Protein AF-A0A7S0LA50-F1 (afdb_monomer_lite)

Secondary structure (DSSP, 8-state):
------PPPTT----PPPS-SSSPEE-S---SSS----THHHHHS---TT-TT--TTHHHHHHHHHHHTT---EE-SS-------GGG-HHHHHTTPPPGGG-GGGHHHHHHHHHHHHHHTT--TTS-TTSS--TTHHHHS---

Ra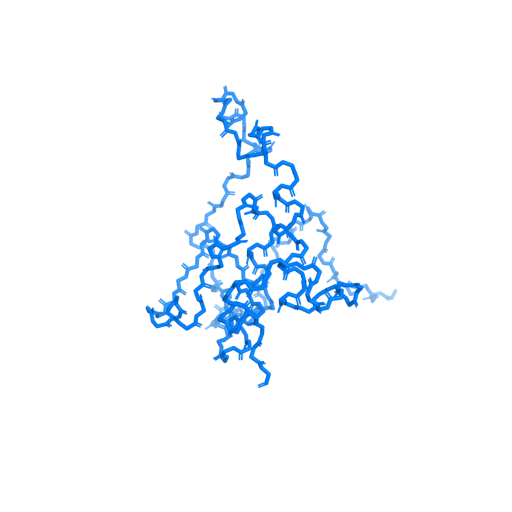dius of gyration: 18.39 Å; chains: 1; bounding box: 54×40×39 Å

Organism: NCBI:txid221442

Structure (mmCIF, N/CA/C/O backbone):
data_AF-A0A7S0LA50-F1
#
_entry.id   AF-A0A7S0LA50-F1
#
loop_
_atom_site.group_PDB
_atom_site.id
_atom_site.type_symbol
_atom_site.label_atom_id
_atom_site.label_alt_id
_atom_site.label_comp_id
_atom_site.label_asym_id
_atom_site.label_entity_id
_atom_site.label_seq_id
_atom_site.pdbx_PDB_ins_code
_atom_site.Cartn_x
_atom_site.Cartn_y
_atom_site.Cartn_z
_atom_site.occupancy
_atom_site.B_iso_or_equiv
_atom_site.auth_seq_id
_atom_site.auth_comp_id
_atom_site.auth_asym_id
_atom_site.auth_atom_id
_atom_site.pdbx_PDB_model_num
ATOM 1 N N . ASP A 1 1 ? 38.970 -14.348 8.321 1.00 40.41 1 ASP A N 1
ATOM 2 C CA . ASP A 1 1 ? 38.056 -15.447 7.938 1.00 40.41 1 ASP A CA 1
ATOM 3 C C . ASP A 1 1 ? 36.651 -14.917 7.618 1.00 40.41 1 ASP A C 1
ATOM 5 O O . ASP A 1 1 ? 35.701 -15.116 8.349 1.00 40.41 1 ASP A O 1
ATOM 9 N N . GLY A 1 2 ? 36.539 -14.209 6.487 1.00 45.81 2 GLY A N 1
ATOM 10 C CA . GLY A 1 2 ? 35.494 -14.336 5.454 1.00 45.81 2 GLY A CA 1
ATOM 11 C C . GLY A 1 2 ? 33.980 -14.398 5.722 1.00 45.81 2 GLY A C 1
ATOM 12 O O . GLY A 1 2 ? 33.269 -14.548 4.736 1.00 45.81 2 GLY A O 1
ATOM 13 N N . THR A 1 3 ? 33.439 -14.292 6.935 1.00 49.44 3 THR A N 1
ATOM 14 C CA . THR A 1 3 ? 31.985 -14.452 7.161 1.00 49.44 3 THR A CA 1
ATOM 15 C C . THR A 1 3 ? 31.318 -13.182 7.683 1.00 49.44 3 THR A C 1
ATOM 17 O O . THR A 1 3 ? 30.853 -13.134 8.820 1.00 49.44 3 THR A O 1
ATOM 20 N N . SER A 1 4 ? 31.228 -12.139 6.854 1.00 47.47 4 SER A N 1
ATOM 21 C CA . SER A 1 4 ? 30.204 -11.107 7.055 1.00 47.47 4 SER A CA 1
ATOM 22 C C . SER A 1 4 ? 29.060 -11.383 6.093 1.00 47.47 4 SER A C 1
ATOM 24 O O . SER A 1 4 ? 29.236 -11.249 4.885 1.00 47.47 4 SER A O 1
ATOM 26 N N . VAL A 1 5 ? 27.900 -11.771 6.619 1.00 48.81 5 VAL A N 1
ATOM 27 C CA . VAL A 1 5 ? 26.665 -11.823 5.830 1.00 48.81 5 VAL A CA 1
ATOM 28 C C . VAL A 1 5 ? 26.415 -10.401 5.308 1.00 48.81 5 VAL A C 1
ATOM 30 O O . VAL A 1 5 ? 26.294 -9.488 6.134 1.00 48.81 5 VAL A O 1
ATOM 33 N N . PRO A 1 6 ? 26.409 -10.160 3.986 1.00 54.66 6 PRO A N 1
ATOM 34 C CA . PRO A 1 6 ? 26.177 -8.828 3.456 1.00 54.66 6 PRO A CA 1
ATOM 35 C C . PRO A 1 6 ? 24.711 -8.481 3.717 1.00 54.66 6 PRO A C 1
ATOM 37 O O . PRO A 1 6 ? 23.806 -9.023 3.093 1.00 54.66 6 PRO A O 1
ATOM 40 N N . TYR A 1 7 ? 24.459 -7.621 4.701 1.00 52.94 7 TYR A N 1
ATOM 41 C CA . TYR A 1 7 ? 23.142 -7.029 4.888 1.00 52.94 7 TYR A CA 1
ATOM 42 C C . TYR A 1 7 ? 23.147 -5.622 4.295 1.00 52.94 7 TYR A C 1
ATOM 44 O O . TYR A 1 7 ? 24.104 -4.857 4.446 1.00 52.94 7 TYR A O 1
ATOM 52 N N . MET A 1 8 ? 22.060 -5.290 3.606 1.00 45.84 8 MET A N 1
ATOM 53 C CA . MET A 1 8 ? 21.861 -3.999 2.961 1.00 45.84 8 MET A CA 1
ATOM 54 C C . MET A 1 8 ? 21.866 -2.892 4.029 1.00 45.84 8 MET A C 1
ATOM 56 O O . MET A 1 8 ? 21.054 -2.909 4.957 1.00 45.84 8 MET A O 1
ATOM 60 N N . ARG A 1 9 ? 22.792 -1.930 3.940 1.00 47.53 9 ARG A N 1
ATOM 61 C CA . ARG A 1 9 ? 22.785 -0.756 4.823 1.00 47.53 9 ARG A CA 1
ATOM 62 C C . ARG A 1 9 ? 21.789 0.275 4.297 1.00 47.53 9 ARG A C 1
ATOM 64 O O . ARG A 1 9 ? 21.604 0.450 3.094 1.00 47.53 9 ARG A O 1
ATOM 71 N N . HIS A 1 10 ? 21.166 1.018 5.206 1.00 37.66 10 HIS A N 1
ATOM 72 C CA . HIS A 1 10 ? 20.346 2.166 4.830 1.00 37.66 10 HIS A CA 1
ATOM 73 C C . HIS A 1 10 ? 21.190 3.150 3.993 1.00 37.66 10 HIS A C 1
ATOM 75 O O . HIS A 1 10 ? 22.270 3.553 4.422 1.00 37.66 10 HIS A O 1
ATOM 81 N N . ALA A 1 11 ? 20.717 3.496 2.791 1.00 41.38 11 ALA A N 1
ATOM 82 C CA . ALA A 1 11 ? 21.417 4.300 1.780 1.00 41.38 11 ALA A CA 1
ATOM 83 C C . ALA A 1 11 ? 22.680 3.688 1.130 1.00 41.38 11 ALA A C 1
ATOM 85 O O . ALA A 1 11 ? 23.275 4.353 0.279 1.00 41.38 11 ALA A O 1
ATOM 86 N N . SER A 1 12 ? 23.053 2.437 1.428 1.00 47.50 12 SER A N 1
ATOM 87 C CA . SER A 1 12 ? 23.899 1.676 0.504 1.00 47.50 12 SER A CA 1
ATOM 88 C C . SER A 1 12 ? 22.988 1.091 -0.566 1.00 47.50 12 SER A C 1
ATOM 90 O O . SER A 1 12 ? 22.200 0.192 -0.282 1.00 47.50 12 SER A O 1
ATOM 92 N N . GLN A 1 13 ? 23.072 1.614 -1.783 1.00 47.66 13 GLN A N 1
ATOM 93 C CA . GLN A 1 13 ? 22.753 0.787 -2.940 1.00 47.66 13 GLN A CA 1
ATOM 94 C C . GLN A 1 13 ? 23.745 -0.381 -2.917 1.00 47.66 13 GLN A C 1
ATOM 96 O O . GLN A 1 13 ? 24.945 -0.125 -2.790 1.00 47.66 13 GLN A O 1
ATOM 101 N N . PRO A 1 14 ? 23.309 -1.625 -3.097 1.00 52.16 14 PRO A N 1
ATOM 102 C CA . PRO A 1 14 ? 24.015 -2.502 -3.986 1.00 52.16 14 PRO A CA 1
ATOM 103 C C . PRO A 1 14 ? 23.295 -2.416 -5.335 1.00 52.16 14 PRO A C 1
ATOM 105 O O . PRO A 1 14 ? 22.176 -2.898 -5.481 1.00 52.16 14 PRO A O 1
ATOM 108 N N . GLU A 1 15 ? 23.963 -1.834 -6.330 1.00 54.69 15 GLU A N 1
ATOM 109 C CA . GLU A 1 15 ? 23.921 -2.376 -7.695 1.00 54.69 15 GLU A CA 1
ATOM 110 C C . GLU A 1 15 ? 24.746 -3.680 -7.683 1.00 54.69 15 GLU A C 1
ATOM 112 O O . GLU A 1 15 ? 25.749 -3.805 -8.378 1.00 54.69 15 GLU A O 1
ATOM 117 N N . GLU A 1 16 ? 24.429 -4.617 -6.784 1.00 54.50 16 GLU A N 1
ATOM 118 C CA . GLU A 1 16 ? 24.953 -5.968 -6.943 1.00 54.50 16 GLU A CA 1
ATOM 119 C C . GLU A 1 16 ? 24.189 -6.582 -8.107 1.00 54.50 16 GLU A C 1
ATOM 121 O O . GLU A 1 16 ? 22.969 -6.423 -8.212 1.00 54.50 16 GLU A O 1
ATOM 126 N N . GLU A 1 17 ? 24.922 -7.250 -8.995 1.00 59.44 17 GLU A N 1
ATOM 127 C CA . GLU A 1 17 ? 24.315 -8.041 -10.056 1.00 59.44 17 GLU A CA 1
ATOM 128 C C . GLU A 1 17 ? 23.310 -9.008 -9.410 1.00 59.44 17 GLU A C 1
ATOM 130 O O . GLU A 1 17 ? 23.692 -9.771 -8.513 1.00 59.44 17 GLU A O 1
ATOM 135 N N . PRO A 1 18 ? 22.017 -8.946 -9.783 1.00 63.84 18 PRO A N 1
ATOM 136 C CA . PRO A 1 18 ? 20.999 -9.765 -9.149 1.00 63.84 18 PRO A CA 1
ATOM 137 C C . PRO A 1 18 ? 21.380 -11.240 -9.262 1.00 63.84 18 PRO A C 1
ATOM 139 O O . PRO A 1 18 ? 21.613 -11.725 -10.357 1.00 63.84 18 PRO A O 1
ATOM 142 N N . ALA A 1 19 ? 21.371 -11.998 -8.164 1.00 69.12 19 ALA A N 1
ATOM 143 C CA . ALA A 1 19 ? 21.702 -13.428 -8.220 1.00 69.12 19 ALA A CA 1
ATOM 144 C C . ALA A 1 19 ? 20.760 -14.247 -9.136 1.00 69.12 19 ALA A C 1
ATOM 146 O O . ALA A 1 19 ? 21.082 -15.371 -9.518 1.00 69.12 19 ALA A O 1
ATOM 147 N N . LEU A 1 20 ? 19.587 -13.695 -9.469 1.00 69.06 20 LEU A N 1
ATOM 148 C CA . LEU A 1 20 ? 18.600 -14.263 -10.381 1.00 69.06 20 LEU A CA 1
ATOM 149 C C . LEU A 1 20 ? 18.400 -13.312 -11.567 1.00 69.06 20 LEU A C 1
ATOM 151 O O . LEU A 1 20 ? 17.837 -12.232 -11.403 1.00 69.06 20 LEU A O 1
ATOM 155 N N . HIS A 1 21 ? 18.824 -13.735 -12.759 1.00 76.75 21 HIS A N 1
ATOM 156 C CA . HIS A 1 21 ? 18.720 -12.929 -13.983 1.00 76.75 21 HIS A CA 1
ATOM 157 C C . HIS A 1 21 ? 17.553 -13.342 -14.891 1.00 76.75 21 HIS A C 1
ATOM 159 O O . HIS A 1 21 ? 17.003 -12.514 -15.612 1.00 76.75 21 HIS A O 1
ATOM 165 N N . ASP A 1 22 ? 17.131 -14.607 -14.820 1.00 88.62 22 ASP A N 1
ATOM 166 C CA . ASP A 1 22 ? 16.197 -15.188 -15.796 1.00 88.62 22 ASP A CA 1
ATOM 167 C C . ASP A 1 22 ? 14.755 -15.310 -15.279 1.00 88.62 22 ASP A C 1
ATOM 169 O O . ASP A 1 22 ? 13.868 -15.788 -15.987 1.00 88.62 22 ASP A O 1
ATOM 173 N N . SER A 1 23 ? 14.491 -14.902 -14.034 1.00 89.62 23 SER A N 1
ATOM 174 C CA . SER A 1 23 ? 13.155 -14.997 -13.438 1.00 89.62 23 SER A CA 1
ATOM 175 C C . SER A 1 23 ? 12.891 -13.893 -12.412 1.00 89.62 23 SER A C 1
ATOM 177 O O . SER A 1 23 ? 13.825 -13.474 -11.725 1.00 89.62 23 SER A O 1
ATOM 179 N N . PRO A 1 24 ? 11.638 -13.414 -12.282 1.00 90.12 24 PRO A N 1
ATOM 180 C CA . PRO A 1 24 ? 11.279 -12.437 -11.261 1.00 90.12 24 PRO A CA 1
ATOM 181 C C . PRO A 1 24 ? 11.603 -12.935 -9.849 1.00 90.12 24 PRO A C 1
ATOM 183 O O . PRO A 1 24 ? 11.332 -14.086 -9.505 1.00 90.12 24 PRO A O 1
ATOM 186 N N . MET A 1 25 ? 12.130 -12.049 -9.008 1.00 89.25 25 MET A N 1
ATOM 187 C CA . MET A 1 25 ? 12.525 -12.393 -7.643 1.00 89.25 25 MET A CA 1
ATOM 188 C C . MET A 1 25 ? 11.374 -12.136 -6.674 1.00 89.25 25 MET A C 1
ATOM 190 O O . MET A 1 25 ? 10.887 -11.005 -6.597 1.00 89.25 25 MET A O 1
ATOM 194 N N . LEU A 1 26 ? 10.971 -13.157 -5.913 1.00 92.06 26 LEU A N 1
ATOM 195 C CA . LEU A 1 26 ? 9.969 -13.022 -4.853 1.00 92.06 26 LEU A CA 1
ATOM 196 C C . LEU A 1 26 ? 10.436 -11.983 -3.821 1.00 92.06 26 LEU A C 1
ATOM 198 O O . LEU A 1 26 ? 11.581 -12.021 -3.372 1.00 92.06 26 LEU A O 1
ATOM 202 N N . GLN A 1 27 ? 9.552 -11.058 -3.457 1.00 92.38 27 GLN A N 1
ATOM 203 C CA . GLN A 1 27 ? 9.814 -9.968 -2.525 1.00 92.38 27 GLN A CA 1
ATOM 204 C C . GLN A 1 27 ? 8.906 -10.060 -1.299 1.00 92.38 27 GLN A C 1
ATOM 206 O O . GLN A 1 27 ? 7.714 -10.330 -1.434 1.00 92.38 27 GLN A O 1
ATOM 211 N N . PRO A 1 28 ? 9.421 -9.747 -0.101 1.00 91.94 28 PRO A N 1
ATOM 212 C CA . PRO A 1 28 ? 8.588 -9.598 1.089 1.00 91.94 28 PRO A CA 1
ATOM 213 C C . PRO A 1 28 ? 7.925 -8.212 1.182 1.00 91.94 28 PRO A C 1
ATOM 215 O O . PRO A 1 28 ? 7.099 -7.986 2.064 1.00 91.94 28 PRO A O 1
ATOM 218 N N . TYR A 1 29 ? 8.285 -7.276 0.296 1.00 91.00 29 TYR A N 1
ATOM 219 C CA . TYR A 1 29 ? 7.815 -5.892 0.312 1.00 91.00 29 TYR A CA 1
ATOM 220 C C . TYR A 1 29 ? 7.147 -5.520 -1.008 1.00 91.00 29 TYR A C 1
ATOM 222 O O . TYR A 1 29 ? 7.559 -5.960 -2.081 1.00 91.00 29 TYR A O 1
ATOM 230 N N . TRP A 1 30 ? 6.126 -4.673 -0.920 1.00 94.88 30 TRP A N 1
ATOM 231 C CA . TRP A 1 30 ? 5.432 -4.102 -2.066 1.00 94.88 30 TRP A CA 1
ATOM 232 C C . TRP A 1 30 ? 5.745 -2.605 -2.147 1.00 94.88 30 TRP A C 1
ATOM 234 O O . TRP A 1 30 ? 5.715 -1.920 -1.128 1.00 94.88 30 TRP A O 1
ATOM 244 N N . GLY A 1 31 ? 6.066 -2.111 -3.344 1.00 91.25 31 GLY A N 1
ATOM 245 C CA . GLY A 1 31 ? 6.374 -0.700 -3.581 1.00 91.25 31 GLY A CA 1
ATOM 246 C C . GLY A 1 31 ? 5.216 0.023 -4.263 1.00 91.25 31 GLY A C 1
ATOM 247 O O . GLY A 1 31 ? 4.744 -0.415 -5.314 1.00 91.25 31 GLY A O 1
ATOM 248 N N . ALA A 1 32 ? 4.793 1.160 -3.711 1.00 89.62 32 ALA A N 1
ATOM 249 C CA . ALA A 1 32 ? 3.604 1.862 -4.198 1.00 89.62 32 ALA A CA 1
ATOM 250 C C . ALA A 1 32 ? 3.821 2.570 -5.534 1.00 89.62 32 ALA A C 1
ATOM 252 O O . ALA A 1 32 ? 2.961 2.551 -6.417 1.00 89.62 32 ALA A O 1
ATOM 253 N N . GLY A 1 33 ? 4.988 3.201 -5.688 1.00 87.75 33 GLY A N 1
ATOM 254 C CA . GLY A 1 33 ? 5.259 4.129 -6.787 1.00 87.75 33 GLY A CA 1
ATOM 255 C C . GLY A 1 33 ? 5.309 3.489 -8.176 1.00 87.75 33 GLY A C 1
ATOM 256 O O . GLY A 1 33 ? 5.115 4.190 -9.169 1.00 87.75 33 GLY A O 1
ATOM 257 N N . PHE A 1 34 ? 5.565 2.183 -8.260 1.00 90.25 34 PHE A N 1
ATOM 258 C CA . PHE A 1 34 ? 5.576 1.434 -9.512 1.00 90.25 34 PHE A CA 1
ATOM 259 C C . PHE A 1 34 ? 5.264 -0.041 -9.251 1.00 90.25 34 PHE A C 1
ATOM 261 O O . PHE A 1 34 ? 6.117 -0.794 -8.787 1.00 90.25 34 PHE A O 1
ATOM 268 N N . HIS A 1 35 ? 4.042 -0.453 -9.576 1.00 92.69 35 HIS A N 1
ATOM 269 C CA . HIS A 1 35 ? 3.619 -1.847 -9.552 1.00 92.69 35 HIS A CA 1
ATOM 270 C C . HIS A 1 35 ? 2.564 -2.078 -10.638 1.00 92.69 35 HIS A C 1
ATOM 272 O O . HIS A 1 35 ? 1.903 -1.147 -11.102 1.00 92.69 35 HIS A O 1
ATOM 278 N N . PHE A 1 36 ? 2.384 -3.333 -11.028 1.00 92.62 36 PHE A N 1
ATOM 279 C CA . PHE A 1 36 ? 1.301 -3.751 -11.905 1.00 92.62 36 PHE A CA 1
ATOM 280 C C . PHE A 1 36 ? 0.776 -5.103 -11.438 1.00 92.62 36 PHE A C 1
ATOM 282 O O . PHE A 1 36 ? 1.497 -5.914 -10.861 1.00 92.62 36 PHE A O 1
ATOM 289 N N . SER A 1 37 ? -0.508 -5.336 -11.664 1.00 94.75 37 SER A N 1
ATOM 290 C CA . SER A 1 37 ? -1.189 -6.560 -11.268 1.00 94.75 37 SER A CA 1
ATOM 291 C C . SER A 1 37 ? -2.392 -6.789 -12.178 1.00 94.75 37 SER A C 1
ATOM 293 O O . SER A 1 37 ? -2.776 -5.934 -12.980 1.00 94.75 37 SER A O 1
ATOM 295 N N . ARG A 1 38 ? -3.011 -7.966 -12.072 1.00 96.62 38 ARG A N 1
ATOM 296 C CA . ARG A 1 38 ? -4.318 -8.192 -12.695 1.00 96.62 38 ARG A CA 1
ATOM 297 C C . ARG A 1 38 ? -5.366 -7.337 -11.986 1.00 96.62 38 ARG A C 1
ATOM 299 O O . ARG A 1 38 ? -5.347 -7.226 -10.765 1.00 96.62 38 ARG A O 1
ATOM 306 N N . GLY A 1 39 ? -6.347 -6.824 -12.729 1.00 96.94 39 GLY A N 1
ATOM 307 C CA . GLY A 1 39 ? -7.355 -5.898 -12.191 1.00 96.94 39 GLY A CA 1
ATOM 308 C C . GLY A 1 39 ? -8.156 -6.420 -10.988 1.00 96.94 39 GLY A C 1
ATOM 309 O O . GLY A 1 39 ? -8.632 -5.630 -10.182 1.00 96.94 39 GLY A O 1
ATOM 310 N N . HIS A 1 40 ? -8.265 -7.738 -10.794 1.00 97.00 40 HIS A N 1
ATOM 311 C CA . HIS A 1 40 ? -8.926 -8.300 -9.610 1.00 97.00 40 HIS A CA 1
ATOM 312 C C . HIS A 1 40 ? -8.162 -8.052 -8.296 1.00 97.00 40 HIS A C 1
ATOM 314 O O . HIS A 1 40 ? -8.753 -8.174 -7.222 1.00 97.00 40 HIS A O 1
ATOM 320 N N . TRP A 1 41 ? -6.871 -7.709 -8.358 1.00 96.81 41 TRP A N 1
ATOM 321 C CA . TRP A 1 41 ? -6.060 -7.405 -7.181 1.00 96.81 41 TRP A CA 1
ATOM 322 C C . TRP A 1 41 ? -6.626 -6.223 -6.400 1.00 96.81 41 TRP A C 1
ATOM 324 O O . TRP A 1 41 ? -6.964 -6.394 -5.235 1.00 96.81 41 TRP A O 1
ATOM 334 N N . VAL A 1 42 ? -6.854 -5.078 -7.050 1.00 95.69 42 VAL A N 1
ATOM 335 C CA . VAL A 1 42 ? -7.366 -3.872 -6.373 1.00 95.69 42 VAL A CA 1
ATOM 336 C C . VAL A 1 42 ? -8.799 -4.047 -5.855 1.00 95.69 42 VAL A C 1
ATOM 338 O O . VAL A 1 42 ? -9.206 -3.390 -4.901 1.00 95.69 42 VAL A O 1
ATOM 341 N N . VAL A 1 43 ? -9.569 -4.966 -6.449 1.00 95.75 43 VAL A N 1
ATOM 342 C CA . VAL A 1 43 ? -10.919 -5.310 -5.979 1.00 95.75 43 VAL A CA 1
ATOM 343 C C . VAL A 1 43 ? -10.861 -6.159 -4.705 1.00 95.75 43 VAL A C 1
ATOM 345 O O . VAL A 1 43 ? -11.638 -5.918 -3.783 1.00 95.75 43 VAL A O 1
ATOM 348 N N . ARG A 1 44 ? -9.941 -7.135 -4.635 1.00 95.50 44 ARG A N 1
ATOM 349 C CA . ARG A 1 44 ? -9.756 -8.005 -3.455 1.00 95.50 44 ARG A CA 1
ATOM 350 C C . ARG A 1 44 ? -8.992 -7.311 -2.327 1.00 95.50 44 ARG A C 1
ATOM 352 O O . ARG A 1 44 ? -9.310 -7.527 -1.166 1.00 95.50 44 ARG A O 1
ATOM 359 N N . VAL A 1 45 ? -8.025 -6.465 -2.667 1.00 96.31 45 VAL A N 1
ATOM 360 C CA . VAL A 1 45 ? -7.162 -5.735 -1.731 1.00 96.31 45 VAL A CA 1
ATOM 361 C C . VAL A 1 45 ? -7.307 -4.233 -1.997 1.00 96.31 45 VAL A C 1
ATOM 363 O O . VAL A 1 45 ? -6.407 -3.600 -2.541 1.00 96.31 45 VAL A O 1
ATOM 366 N N . PRO A 1 46 ? -8.467 -3.636 -1.677 1.00 95.44 46 PRO A N 1
ATOM 367 C CA . PRO A 1 46 ? -8.689 -2.218 -1.917 1.00 95.44 46 PRO A CA 1
ATOM 368 C C . PRO A 1 46 ? -7.909 -1.365 -0.920 1.00 95.44 46 PRO A C 1
ATOM 370 O O . PRO A 1 46 ? -7.770 -1.736 0.251 1.00 95.44 46 PRO A O 1
ATOM 373 N N . TYR A 1 47 ? -7.504 -0.177 -1.362 1.00 94.25 47 TYR A N 1
ATOM 374 C CA . TYR A 1 47 ? -6.986 0.883 -0.501 1.00 94.25 47 TYR A CA 1
ATOM 375 C C . TYR A 1 47 ? -7.980 1.233 0.616 1.00 94.25 47 TYR A C 1
ATOM 377 O O . TYR A 1 47 ? -9.188 1.345 0.370 1.00 94.25 47 TYR A O 1
ATOM 385 N N . ASP A 1 48 ? -7.477 1.414 1.841 1.00 94.50 48 ASP A N 1
ATOM 386 C CA . ASP A 1 48 ? -8.303 1.831 2.977 1.00 94.50 48 ASP A CA 1
ATOM 387 C C . ASP A 1 48 ? -8.642 3.323 2.868 1.00 94.50 48 ASP A C 1
ATOM 389 O O . ASP A 1 48 ? -7.795 4.200 3.038 1.00 94.50 48 ASP A O 1
ATOM 393 N N . CYS A 1 49 ? -9.915 3.612 2.586 1.00 93.19 49 CYS A N 1
ATOM 394 C CA . CYS A 1 49 ? -10.429 4.975 2.481 1.00 93.19 49 CYS A CA 1
ATOM 395 C C . CYS A 1 49 ? -10.452 5.719 3.826 1.00 93.19 49 CYS A C 1
ATOM 397 O O . CYS A 1 49 ? -10.626 6.935 3.855 1.00 93.19 49 CYS A O 1
ATOM 399 N N . CYS A 1 50 ? -10.299 5.000 4.939 1.00 92.56 50 CYS A N 1
ATOM 400 C CA . CYS A 1 50 ? -10.300 5.525 6.299 1.00 92.56 50 CYS A CA 1
ATOM 401 C C . CYS A 1 50 ? -8.884 5.811 6.827 1.00 92.56 50 CYS A C 1
ATOM 403 O O . CYS A 1 50 ? -8.706 5.911 8.041 1.00 92.56 50 CYS A O 1
ATOM 405 N N . LEU A 1 51 ? -7.895 5.976 5.939 1.00 91.50 51 LEU A N 1
ATOM 406 C CA . LEU A 1 51 ? -6.528 6.389 6.276 1.00 91.50 51 LEU A CA 1
ATOM 407 C C . LEU A 1 51 ? -6.182 7.800 5.762 1.00 91.50 51 LEU A C 1
ATOM 409 O O . LEU A 1 51 ? -5.165 7.976 5.082 1.00 91.50 51 LEU A O 1
ATOM 413 N N . PRO A 1 52 ? -6.995 8.838 6.053 1.00 89.19 52 PRO A N 1
ATOM 414 C CA . PRO A 1 52 ? -6.639 10.192 5.670 1.00 89.19 52 PRO A CA 1
ATOM 415 C C . PRO A 1 52 ? -5.285 10.554 6.270 1.00 89.19 52 PRO A C 1
ATOM 417 O O . PRO A 1 52 ? -4.980 10.270 7.432 1.00 89.19 52 PRO A O 1
ATOM 420 N N . SER A 1 53 ? -4.481 11.201 5.443 1.00 86.31 53 SER A N 1
ATOM 421 C CA . SER A 1 53 ? -3.182 11.722 5.827 1.00 86.31 53 SER A CA 1
ATOM 422 C C . SER A 1 53 ? -2.088 10.713 6.165 1.00 86.31 53 SER A C 1
ATOM 424 O O . SER A 1 53 ? -1.042 11.102 6.685 1.00 86.31 53 SER A O 1
ATOM 426 N N . VAL A 1 54 ? -2.283 9.444 5.804 1.00 86.56 54 VAL A N 1
ATOM 427 C CA . VAL A 1 54 ? -1.214 8.443 5.792 1.00 86.56 54 VAL A CA 1
ATOM 428 C C . VAL A 1 54 ? -0.499 8.498 4.451 1.00 86.56 54 VAL A C 1
ATOM 430 O O . VAL A 1 54 ? -1.092 8.239 3.410 1.00 86.56 54 VAL A O 1
ATOM 433 N N . PHE A 1 55 ? 0.787 8.835 4.496 1.00 81.94 55 PHE A N 1
ATOM 434 C CA . PHE A 1 55 ? 1.688 8.722 3.350 1.00 81.94 55 PHE A CA 1
ATOM 435 C C . PHE A 1 55 ? 2.633 7.530 3.536 1.00 81.94 55 PHE A C 1
ATOM 437 O O . PHE A 1 55 ? 2.647 6.612 2.728 1.00 81.94 55 PHE A O 1
ATOM 444 N N . MET A 1 56 ? 3.356 7.500 4.660 1.00 83.19 56 MET A N 1
ATOM 445 C CA . MET A 1 56 ? 4.183 6.360 5.063 1.00 83.19 56 MET A CA 1
ATOM 446 C C . MET A 1 56 ? 3.330 5.335 5.815 1.00 83.19 56 MET A C 1
ATOM 448 O O . MET A 1 56 ? 2.891 5.608 6.930 1.00 83.19 56 MET A O 1
ATOM 452 N N . GLY A 1 57 ? 3.098 4.169 5.212 1.00 86.00 57 GLY A N 1
ATOM 453 C CA . GLY A 1 57 ? 2.355 3.062 5.830 1.00 86.00 57 GLY A CA 1
ATOM 454 C C . GLY A 1 57 ? 1.439 2.306 4.867 1.00 86.00 57 GLY A C 1
ATOM 455 O O . GLY A 1 57 ? 1.114 1.145 5.107 1.00 86.00 57 GLY A O 1
ATOM 456 N N . GLU A 1 58 ? 1.046 2.928 3.758 1.00 89.62 58 GLU A N 1
ATOM 457 C CA . GLU A 1 58 ? 0.234 2.264 2.736 1.00 89.62 58 GLU A CA 1
ATOM 458 C C . GLU A 1 58 ? 0.969 1.064 2.122 1.00 89.62 58 GLU A C 1
ATOM 460 O O . GLU A 1 58 ? 0.371 -0.005 2.029 1.00 89.62 58 GLU A O 1
ATOM 465 N N . GLU A 1 59 ? 2.271 1.183 1.856 1.00 93.88 59 GLU A N 1
ATOM 466 C CA . GLU A 1 59 ? 3.084 0.090 1.311 1.00 93.88 59 GLU A CA 1
ATOM 467 C C . GLU A 1 59 ? 3.029 -1.187 2.154 1.00 93.88 59 GLU A C 1
ATOM 469 O O . GLU A 1 59 ? 2.793 -2.277 1.628 1.00 93.88 59 GLU A O 1
ATOM 474 N N . ILE A 1 60 ? 3.176 -1.066 3.479 1.00 92.50 60 ILE A N 1
ATOM 475 C CA . ILE A 1 60 ? 3.115 -2.234 4.363 1.00 92.50 60 ILE A CA 1
ATOM 476 C C . ILE A 1 60 ? 1.690 -2.780 4.482 1.00 92.50 60 ILE A C 1
ATOM 478 O O . ILE A 1 60 ? 1.499 -3.995 4.483 1.00 92.50 60 ILE A O 1
ATOM 482 N N . SER A 1 61 ? 0.681 -1.904 4.512 1.00 94.00 61 SER A N 1
ATOM 483 C CA . SER A 1 61 ? -0.723 -2.323 4.558 1.00 94.00 61 SER A CA 1
ATOM 484 C C . SER A 1 61 ? -1.120 -3.104 3.309 1.00 94.00 61 SER A C 1
ATOM 486 O O . SER A 1 61 ? -1.646 -4.216 3.405 1.00 94.00 61 SER A O 1
ATOM 488 N N . MET A 1 62 ? -0.808 -2.564 2.132 1.00 95.38 62 MET A N 1
ATOM 489 C CA . MET A 1 62 ? -1.089 -3.204 0.852 1.00 95.38 62 MET A CA 1
ATOM 490 C C . MET A 1 62 ? -0.268 -4.481 0.680 1.00 95.38 62 MET A C 1
ATOM 492 O O . MET A 1 62 ? -0.827 -5.488 0.246 1.00 95.38 62 MET A O 1
ATOM 496 N N . GLY A 1 63 ? 1.010 -4.489 1.072 1.00 95.38 63 GLY A N 1
ATOM 497 C CA . GLY A 1 63 ? 1.876 -5.667 0.998 1.00 95.38 63 GLY A CA 1
ATOM 498 C C . GLY A 1 63 ? 1.361 -6.844 1.831 1.00 95.38 63 GLY A C 1
ATOM 499 O O . GLY A 1 63 ? 1.091 -7.915 1.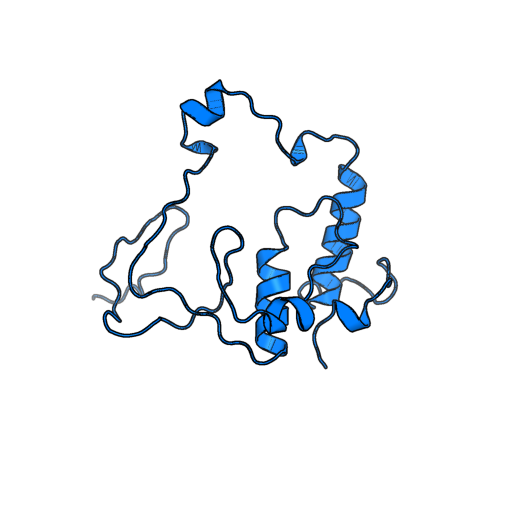286 1.00 95.38 63 GLY A O 1
ATOM 500 N N . VAL A 1 64 ? 1.140 -6.642 3.135 1.00 95.00 64 VAL A N 1
ATOM 501 C CA . VAL A 1 64 ? 0.694 -7.716 4.047 1.00 95.00 64 VAL A CA 1
ATOM 502 C C . VAL A 1 64 ? -0.722 -8.192 3.699 1.00 95.00 64 VAL A C 1
ATOM 504 O O . VAL A 1 64 ? -1.014 -9.394 3.719 1.00 95.00 64 VAL A O 1
ATOM 507 N N . ARG A 1 65 ? -1.621 -7.277 3.313 1.00 95.56 65 ARG A N 1
ATOM 508 C CA . ARG A 1 65 ? -2.969 -7.660 2.869 1.00 95.56 65 ARG A CA 1
ATOM 509 C C . ARG A 1 65 ? -2.943 -8.406 1.540 1.00 95.56 65 ARG A C 1
ATOM 511 O O . ARG A 1 65 ? -3.682 -9.370 1.389 1.00 95.56 65 ARG A O 1
ATOM 518 N N . SER A 1 66 ? -2.080 -8.023 0.602 1.00 96.06 66 SER A N 1
ATOM 519 C CA . SER A 1 66 ? -1.897 -8.770 -0.649 1.00 96.06 66 SER A CA 1
ATOM 520 C C . SER A 1 66 ? -1.433 -10.193 -0.375 1.00 96.06 66 SER A C 1
ATOM 522 O O . SER A 1 66 ? -2.072 -11.138 -0.837 1.00 96.06 66 SER A O 1
ATOM 524 N N . TRP A 1 67 ? -0.407 -10.351 0.459 1.00 95.25 67 TRP A N 1
ATOM 525 C CA . TRP A 1 67 ? 0.094 -11.663 0.854 1.00 95.25 67 TRP A CA 1
ATOM 526 C C . TRP A 1 67 ? -0.993 -12.540 1.490 1.00 95.25 67 TRP A C 1
ATOM 528 O O . TRP A 1 67 ? -1.234 -13.659 1.044 1.00 95.25 67 TRP A O 1
ATOM 538 N N . SER A 1 68 ? -1.737 -12.010 2.466 1.00 94.19 68 SER A N 1
ATOM 539 C CA . SER A 1 68 ? -2.821 -12.759 3.132 1.00 94.19 68 SER A CA 1
ATOM 540 C C . SER A 1 68 ? -4.005 -13.101 2.215 1.00 94.19 68 SER A C 1
ATOM 542 O O . SER A 1 68 ? -4.769 -14.013 2.515 1.00 94.19 68 SER A O 1
ATOM 544 N N . HIS A 1 69 ? -4.142 -12.438 1.063 1.00 94.88 69 HIS A N 1
ATOM 545 C CA . HIS A 1 69 ? -5.118 -12.794 0.026 1.00 94.88 69 HIS A CA 1
ATOM 546 C C . HIS A 1 69 ? -4.566 -13.769 -1.034 1.00 94.88 69 HIS A C 1
ATOM 548 O O . HIS A 1 69 ? -5.270 -14.057 -2.015 1.00 94.88 69 HIS A O 1
ATOM 554 N N . GLY A 1 70 ? -3.350 -14.289 -0.845 1.00 95.56 70 GLY A N 1
ATOM 555 C CA . GLY A 1 70 ? -2.704 -15.266 -1.724 1.00 95.56 70 GLY A CA 1
ATOM 556 C C . GLY A 1 70 ? -2.018 -14.653 -2.944 1.00 95.56 70 GLY A C 1
ATOM 557 O O . GLY A 1 70 ? -1.953 -15.301 -3.986 1.00 95.56 70 GLY A O 1
ATOM 558 N N . TYR A 1 71 ? -1.578 -13.395 -2.856 1.00 96.62 71 TYR A N 1
ATOM 559 C CA . TYR A 1 71 ? -0.764 -12.773 -3.899 1.00 96.62 71 TYR A CA 1
ATOM 560 C C . TYR A 1 71 ? 0.717 -12.823 -3.534 1.00 96.62 71 TYR A C 1
ATOM 562 O O . TYR A 1 71 ? 1.113 -12.324 -2.482 1.00 96.62 71 TYR A O 1
ATOM 570 N N . ASP A 1 72 ? 1.523 -13.324 -4.463 1.00 96.62 72 ASP A N 1
ATOM 571 C CA . ASP A 1 72 ? 2.974 -13.197 -4.423 1.00 96.62 72 ASP A CA 1
ATOM 572 C C . ASP A 1 72 ? 3.411 -11.835 -4.976 1.00 96.62 72 ASP A C 1
ATOM 574 O O . ASP A 1 72 ? 2.828 -11.302 -5.929 1.00 96.62 72 ASP A O 1
ATOM 578 N N . LEU A 1 73 ? 4.456 -11.269 -4.380 1.00 95.94 73 LEU A N 1
ATOM 579 C CA . LEU A 1 73 ? 5.030 -9.988 -4.775 1.00 95.94 73 LEU A CA 1
ATOM 580 C C . LEU A 1 73 ? 6.364 -10.250 -5.461 1.00 95.94 73 LEU A C 1
ATOM 582 O O . LEU A 1 73 ? 7.210 -10.938 -4.905 1.00 95.94 73 LEU A O 1
ATOM 586 N N . TYR A 1 74 ? 6.578 -9.690 -6.647 1.00 93.38 74 TYR A N 1
ATOM 587 C CA . TYR A 1 74 ? 7.811 -9.907 -7.399 1.00 93.38 74 TYR A CA 1
ATOM 588 C C . TYR A 1 74 ? 8.456 -8.589 -7.804 1.00 93.38 74 TYR A C 1
ATOM 590 O O . TYR A 1 74 ? 7.773 -7.654 -8.223 1.00 93.38 74 TYR A O 1
ATOM 598 N N . ALA A 1 75 ? 9.784 -8.553 -7.738 1.00 90.25 75 ALA A N 1
ATOM 599 C CA . ALA A 1 75 ? 10.583 -7.547 -8.418 1.00 90.25 75 ALA A CA 1
ATOM 600 C C . ALA A 1 75 ? 10.864 -8.011 -9.860 1.00 90.25 75 ALA A C 1
ATOM 602 O O . ALA A 1 75 ? 11.095 -9.206 -10.085 1.00 90.25 75 ALA A O 1
ATOM 603 N N . PRO A 1 76 ? 10.849 -7.096 -10.846 1.00 87.81 76 PRO A N 1
ATOM 604 C CA . PRO A 1 76 ? 11.246 -7.423 -12.210 1.00 87.81 76 PRO A CA 1
ATOM 605 C C . PRO A 1 76 ? 12.737 -7.788 -12.275 1.00 87.81 76 PRO A C 1
ATOM 607 O O . PRO A 1 76 ? 13.532 -7.330 -11.460 1.00 87.81 76 PRO A O 1
A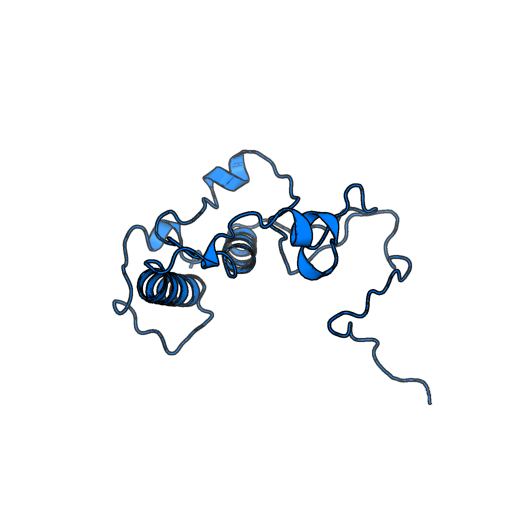TOM 610 N N . ILE A 1 77 ? 13.119 -8.570 -13.290 1.00 87.56 77 ILE A N 1
ATOM 611 C CA . ILE A 1 77 ? 14.512 -9.001 -13.538 1.00 87.56 77 ILE A CA 1
ATOM 612 C C . ILE A 1 77 ? 15.473 -7.849 -13.864 1.00 87.56 77 ILE A C 1
ATOM 614 O O . ILE A 1 77 ? 16.686 -7.985 -13.779 1.00 87.56 77 ILE A O 1
ATOM 618 N N . SER A 1 78 ? 14.923 -6.706 -14.260 1.00 82.94 78 SER A N 1
ATOM 619 C CA . SER A 1 78 ? 15.649 -5.494 -14.621 1.00 82.94 78 SER A CA 1
ATOM 620 C C . SER A 1 78 ? 14.852 -4.287 -14.147 1.00 82.94 78 SER A C 1
ATOM 622 O O . SER A 1 78 ? 13.630 -4.386 -14.052 1.00 82.94 78 SER A O 1
ATOM 624 N N . SER A 1 79 ? 15.496 -3.141 -13.936 1.00 84.56 79 SER A N 1
ATOM 625 C CA . SER A 1 79 ? 14.826 -1.889 -13.558 1.00 84.56 79 SER A CA 1
ATOM 626 C C . SER A 1 79 ? 14.330 -1.119 -14.793 1.00 84.56 79 SER A C 1
ATOM 628 O O . SER A 1 79 ? 15.132 -0.436 -15.428 1.00 84.56 79 SER A O 1
ATOM 630 N N . PRO A 1 80 ? 13.028 -1.163 -15.154 1.00 85.44 80 PRO A N 1
ATOM 631 C CA . PRO A 1 80 ? 12.519 -0.425 -16.315 1.00 85.44 80 PRO A CA 1
ATOM 632 C C . PRO A 1 80 ? 12.286 1.066 -16.022 1.00 85.44 80 PRO A C 1
ATOM 634 O O . PRO A 1 80 ? 12.072 1.852 -16.942 1.00 85.44 80 PRO A O 1
ATOM 637 N N . LEU A 1 81 ? 12.259 1.450 -14.743 1.00 86.81 81 LEU A N 1
ATOM 638 C CA . LEU A 1 81 ? 11.881 2.779 -14.280 1.00 86.81 81 LEU A CA 1
ATOM 639 C C . LEU A 1 81 ? 12.724 3.174 -13.066 1.00 86.81 81 LEU A C 1
ATOM 641 O O . LEU A 1 81 ? 12.972 2.357 -12.181 1.00 86.81 81 LEU A O 1
ATOM 645 N N . PHE A 1 82 ? 13.093 4.452 -12.998 1.00 86.25 82 PHE A N 1
ATOM 646 C CA . PHE A 1 82 ? 13.811 5.037 -11.869 1.00 86.25 82 PHE A CA 1
ATOM 647 C C . PHE A 1 82 ? 12.960 6.103 -11.175 1.00 86.25 82 PHE A C 1
ATOM 649 O O . PHE A 1 82 ? 12.256 6.878 -11.824 1.00 86.25 82 PHE A O 1
ATOM 656 N N . HIS A 1 83 ? 13.052 6.166 -9.845 1.00 84.25 83 HIS A N 1
ATOM 657 C CA . HIS A 1 83 ? 12.384 7.185 -9.038 1.00 84.25 83 HIS A CA 1
ATOM 658 C C . HIS A 1 83 ? 13.366 8.285 -8.610 1.00 84.25 83 HIS A C 1
ATOM 660 O O . HIS A 1 83 ? 14.349 8.029 -7.914 1.00 84.25 83 HIS A O 1
ATOM 666 N N . GLU A 1 84 ? 13.080 9.535 -8.978 1.00 85.38 84 GLU A N 1
ATOM 667 C CA . GLU A 1 84 ? 13.865 10.693 -8.543 1.00 85.38 84 GLU A CA 1
ATOM 668 C C . GLU A 1 84 ? 13.445 11.137 -7.129 1.00 85.38 84 GLU A C 1
ATOM 670 O O . GLU A 1 84 ? 12.455 11.852 -6.938 1.00 85.38 84 GLU A O 1
ATOM 675 N N . TYR A 1 85 ? 14.232 10.753 -6.123 1.00 80.81 85 TYR A N 1
ATOM 676 C CA . TYR A 1 85 ? 13.991 11.159 -4.739 1.00 80.81 85 TYR A CA 1
ATOM 677 C C . TYR A 1 85 ? 14.130 12.676 -4.552 1.00 80.81 85 TYR A C 1
ATOM 679 O O . TYR A 1 85 ? 15.172 13.268 -4.846 1.00 80.81 85 TYR A O 1
ATOM 687 N N . ALA A 1 86 ? 13.097 13.305 -3.978 1.00 77.62 86 ALA A N 1
ATOM 688 C CA . ALA A 1 86 ? 13.026 14.761 -3.805 1.00 77.62 86 ALA A CA 1
ATOM 689 C C . ALA A 1 86 ? 14.212 15.338 -3.012 1.00 77.62 86 ALA A C 1
ATOM 691 O O . ALA A 1 86 ? 14.733 16.391 -3.366 1.00 77.62 86 ALA A O 1
ATOM 692 N N . VAL A 1 87 ? 14.696 14.613 -1.997 1.00 75.06 87 VAL A N 1
ATOM 693 C CA . VAL A 1 87 ? 15.838 15.025 -1.160 1.00 75.06 87 VAL A CA 1
ATOM 694 C C . VAL A 1 87 ? 17.130 15.177 -1.969 1.00 75.06 87 VAL A C 1
ATOM 696 O O . VAL A 1 87 ? 17.967 16.000 -1.620 1.00 75.06 87 VAL A O 1
ATOM 699 N N . LYS A 1 88 ? 17.293 14.429 -3.066 1.00 77.94 88 LYS A N 1
ATOM 700 C CA . LYS A 1 88 ? 18.488 14.482 -3.927 1.00 77.94 88 LYS A CA 1
ATOM 701 C C . LYS A 1 88 ? 18.277 15.305 -5.204 1.00 77.94 88 LYS A C 1
ATOM 703 O O . LYS A 1 88 ? 19.214 15.497 -5.973 1.00 77.94 88 LYS A O 1
ATOM 708 N N . SER A 1 89 ? 17.068 15.815 -5.431 1.00 81.81 89 SER A N 1
ATOM 709 C CA . SER A 1 89 ? 16.711 16.543 -6.646 1.00 81.81 89 SER A CA 1
ATOM 710 C C . SER A 1 89 ? 16.788 18.053 -6.437 1.00 81.81 89 SER A C 1
ATOM 712 O O . SER A 1 89 ? 15.885 18.657 -5.856 1.00 81.81 89 SER A O 1
ATOM 714 N N . LYS A 1 90 ? 17.830 18.696 -6.985 1.00 84.12 90 LYS A N 1
ATOM 715 C CA . LYS A 1 90 ? 17.948 20.170 -6.997 1.00 84.12 90 LYS A CA 1
ATOM 716 C C . LYS A 1 90 ? 16.723 20.828 -7.638 1.00 84.12 90 LYS A C 1
ATOM 718 O O . LYS A 1 90 ? 16.221 21.827 -7.134 1.00 84.12 90 LYS A O 1
ATOM 723 N N . ARG A 1 91 ? 16.210 20.229 -8.716 1.00 86.88 91 ARG A N 1
ATOM 724 C CA . ARG A 1 91 ? 15.014 20.691 -9.430 1.00 86.88 91 ARG A CA 1
ATOM 725 C C . ARG A 1 91 ? 13.778 20.674 -8.530 1.00 86.88 91 ARG A C 1
ATOM 727 O O . ARG A 1 91 ? 13.072 21.675 -8.459 1.00 86.88 91 ARG A O 1
ATOM 734 N N . ARG A 1 92 ? 13.515 19.563 -7.826 1.00 81.12 92 ARG A N 1
ATOM 735 C CA . ARG A 1 92 ? 12.358 19.464 -6.917 1.00 81.12 92 ARG A CA 1
ATOM 736 C C . ARG A 1 92 ? 12.497 20.381 -5.704 1.00 81.12 92 ARG A C 1
ATOM 738 O O . ARG A 1 92 ? 11.510 20.995 -5.315 1.00 81.12 92 ARG A O 1
ATOM 745 N N . GLN A 1 93 ? 13.705 20.524 -5.158 1.00 81.62 93 GLN A N 1
ATOM 746 C CA . GLN A 1 93 ? 13.985 21.467 -4.069 1.00 81.62 93 GLN A CA 1
ATOM 747 C C . GLN A 1 93 ? 13.703 22.919 -4.487 1.00 81.62 93 GLN A C 1
ATOM 749 O O . GLN A 1 93 ? 13.053 23.661 -3.754 1.00 81.62 93 GLN A O 1
ATOM 754 N N . GLN A 1 94 ? 14.147 23.321 -5.682 1.00 84.19 94 GLN A N 1
ATOM 755 C CA . GLN A 1 94 ? 13.924 24.671 -6.216 1.00 84.19 94 GLN A CA 1
ATOM 756 C C . GLN A 1 94 ? 12.456 24.947 -6.535 1.00 84.19 94 GLN A C 1
ATOM 758 O O . GLN A 1 94 ? 11.986 26.064 -6.334 1.00 84.19 94 GLN A O 1
ATOM 763 N N . ALA A 1 95 ? 11.729 23.934 -7.008 1.00 83.31 95 ALA A N 1
ATOM 764 C CA . ALA A 1 95 ? 10.329 24.068 -7.386 1.00 83.31 95 ALA A CA 1
ATOM 765 C C . ALA A 1 95 ? 9.387 24.339 -6.199 1.00 83.31 95 ALA A C 1
ATOM 767 O O . ALA A 1 95 ? 8.240 24.701 -6.443 1.00 83.31 95 ALA A O 1
ATOM 768 N N . LYS A 1 96 ? 9.845 24.170 -4.942 1.00 80.31 96 LYS A N 1
ATOM 769 C CA . LYS A 1 96 ? 9.048 24.381 -3.713 1.00 80.31 96 LYS A CA 1
ATOM 770 C C . LYS A 1 96 ? 7.639 23.781 -3.826 1.00 80.31 96 LYS A C 1
ATOM 772 O O . LYS A 1 96 ? 6.650 24.425 -3.487 1.00 80.31 96 LYS A O 1
ATOM 777 N N . ILE A 1 97 ? 7.560 22.572 -4.386 1.00 80.50 97 ILE A N 1
ATOM 778 C CA . ILE A 1 97 ? 6.286 21.889 -4.622 1.00 80.50 97 ILE A CA 1
ATOM 779 C C . ILE A 1 97 ? 5.652 21.632 -3.257 1.00 80.50 97 ILE A C 1
ATOM 781 O O . ILE A 1 97 ? 6.322 20.995 -2.444 1.00 80.50 97 ILE A O 1
ATOM 785 N N . PRO A 1 98 ? 4.404 22.072 -3.010 1.00 80.56 98 PRO A N 1
ATOM 786 C CA . PRO A 1 98 ? 3.750 21.817 -1.742 1.00 80.56 98 PRO A CA 1
ATOM 787 C C . PRO A 1 98 ? 3.670 20.320 -1.459 1.00 80.56 98 PRO A C 1
ATOM 789 O O . PRO A 1 98 ? 3.254 19.533 -2.317 1.00 80.56 98 PRO A O 1
ATOM 792 N N . LEU A 1 99 ? 4.091 19.923 -0.267 1.00 79.69 99 LEU A N 1
ATOM 793 C CA . LEU A 1 99 ? 4.176 18.523 0.128 1.00 79.69 99 LEU A CA 1
ATOM 794 C C . LEU A 1 99 ? 2.976 18.157 0.985 1.00 79.69 99 LEU A C 1
ATOM 796 O O . LEU A 1 99 ? 2.427 18.975 1.719 1.00 79.69 99 LEU A O 1
ATOM 800 N N . PHE A 1 100 ? 2.582 16.889 0.909 1.00 76.44 100 PHE A N 1
ATOM 801 C CA . PHE A 1 100 ? 1.413 16.384 1.620 1.00 76.44 100 PHE A CA 1
ATOM 802 C C . PHE A 1 100 ? 1.437 16.740 3.127 1.00 76.44 100 PHE A C 1
ATOM 804 O O . PHE A 1 100 ? 0.422 17.139 3.698 1.00 76.44 100 PHE A O 1
ATOM 811 N N . TRP A 1 101 ? 2.614 16.653 3.755 1.00 73.00 101 TRP A N 1
ATOM 812 C CA . TRP A 1 101 ? 2.819 16.920 5.183 1.00 73.00 101 TRP A CA 1
ATOM 813 C C . TRP A 1 101 ? 2.793 18.402 5.578 1.00 73.00 101 TRP A C 1
ATOM 815 O O . TRP A 1 101 ? 2.757 18.707 6.766 1.00 73.00 101 TRP A O 1
ATOM 825 N N . GLU A 1 102 ? 2.782 19.331 4.623 1.00 77.56 102 GLU A N 1
ATOM 826 C CA . GLU A 1 102 ? 2.654 20.768 4.908 1.00 77.56 102 GLU A CA 1
ATOM 827 C C . GLU A 1 102 ? 1.214 21.153 5.285 1.00 77.56 102 GLU A C 1
ATOM 829 O O . GLU A 1 102 ? 0.958 22.253 5.780 1.00 77.56 102 GLU A O 1
ATOM 834 N N . ASN A 1 103 ? 0.255 20.237 5.114 1.00 74.00 103 ASN A N 1
ATOM 835 C CA . ASN A 1 103 ? -1.117 20.433 5.555 1.00 74.00 103 ASN A CA 1
ATOM 836 C C . ASN A 1 103 ? -1.234 20.279 7.087 1.00 74.00 103 ASN A C 1
ATOM 838 O O . ASN A 1 103 ? -1.522 19.205 7.612 1.00 74.00 103 ASN A O 1
ATOM 842 N N . ALA A 1 104 ? -1.033 21.384 7.814 1.00 59.72 104 ALA A N 1
ATOM 843 C CA . ALA A 1 104 ? -0.969 21.442 9.282 1.00 59.72 104 ALA A CA 1
ATOM 844 C C . ALA A 1 104 ? -2.216 20.917 10.028 1.00 59.72 104 ALA A C 1
ATOM 846 O O . ALA A 1 104 ? -2.129 20.577 11.208 1.00 59.72 104 ALA A O 1
ATOM 847 N N . ARG A 1 105 ? -3.377 20.805 9.364 1.00 62.59 105 ARG A N 1
ATOM 848 C CA . ARG A 1 105 ? -4.610 20.253 9.965 1.00 62.59 105 ARG A CA 1
ATOM 849 C C . ARG A 1 105 ? -4.616 18.720 10.048 1.00 62.59 105 ARG A C 1
ATOM 851 O O . ARG A 1 105 ? -5.558 18.142 10.580 1.00 62.59 105 ARG A O 1
ATOM 858 N N . ALA A 1 106 ? -3.576 18.065 9.537 1.00 65.88 106 ALA A N 1
ATOM 859 C CA . ALA A 1 106 ? -3.506 16.617 9.399 1.00 65.88 106 ALA A CA 1
ATOM 860 C C . ALA A 1 106 ? -2.864 15.880 10.586 1.00 65.88 106 ALA A C 1
ATOM 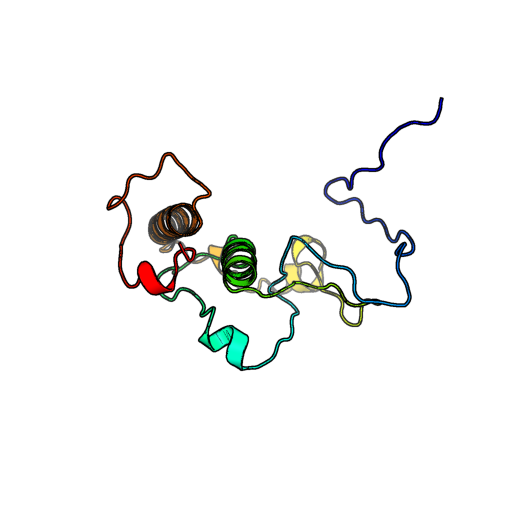862 O O . ALA A 1 106 ? -2.886 14.658 10.590 1.00 65.88 106 ALA A O 1
ATOM 863 N N . GLY A 1 107 ? -2.289 16.565 11.583 1.00 78.00 107 GLY A N 1
ATOM 864 C CA . GLY A 1 107 ? -1.477 15.907 12.622 1.00 78.00 107 GLY A CA 1
ATOM 865 C C . GLY A 1 107 ? -2.234 14.851 13.438 1.00 78.00 107 GLY A C 1
ATOM 866 O O . GLY A 1 107 ? -1.843 13.684 13.473 1.00 78.00 107 GLY A O 1
ATOM 867 N N . ASP A 1 108 ? -3.346 15.238 14.069 1.00 84.06 108 ASP A N 1
ATOM 868 C CA . ASP A 1 108 ? -4.178 14.309 14.850 1.00 84.06 108 ASP A CA 1
ATOM 869 C C . ASP A 1 108 ? -4.829 13.235 13.985 1.00 84.06 108 ASP A C 1
ATOM 871 O O . ASP A 1 108 ? -4.862 12.064 14.364 1.00 84.06 108 ASP A O 1
ATOM 875 N N . VAL A 1 109 ? -5.294 13.632 12.803 1.00 87.00 109 VAL A N 1
ATOM 876 C CA . VAL A 1 109 ? -5.922 12.739 11.830 1.00 87.00 109 VAL A CA 1
ATOM 877 C C . VAL A 1 109 ? -4.932 11.665 11.380 1.00 87.00 109 VAL A C 1
ATOM 879 O O . VAL A 1 109 ? -5.238 10.483 11.474 1.00 87.00 109 VAL A O 1
ATOM 882 N N . ALA A 1 110 ? -3.711 12.045 11.000 1.00 86.81 110 ALA A N 1
ATOM 883 C CA . ALA A 1 110 ? -2.654 11.119 10.609 1.00 86.81 110 ALA A CA 1
ATOM 884 C C . ALA A 1 110 ? -2.287 10.160 11.747 1.00 86.81 110 ALA A C 1
ATOM 886 O O . ALA A 1 110 ? -2.114 8.968 11.504 1.00 86.81 110 ALA A O 1
ATOM 887 N N . ARG A 1 111 ? -2.219 10.639 13.000 1.00 87.81 111 ARG A N 1
ATOM 888 C CA . ARG A 1 111 ? -1.973 9.769 14.164 1.00 87.81 111 ARG A CA 1
ATOM 889 C C . ARG A 1 111 ? -3.079 8.733 14.354 1.00 87.81 111 ARG A C 1
ATOM 891 O O . ARG A 1 111 ? -2.776 7.565 14.587 1.00 87.81 111 ARG A O 1
ATOM 898 N N . GLN A 1 112 ? -4.343 9.141 14.252 1.00 89.50 112 GLN A N 1
ATOM 899 C CA . GLN A 1 112 ? -5.480 8.224 14.367 1.00 89.50 112 GLN A CA 1
ATOM 900 C C . GLN A 1 112 ? -5.514 7.216 13.212 1.00 89.50 112 GLN A C 1
ATOM 902 O O . GLN A 1 112 ? -5.702 6.024 13.456 1.00 89.50 112 GLN A O 1
ATOM 907 N N . SER A 1 113 ? -5.261 7.669 11.983 1.00 91.38 113 SER A N 1
ATOM 908 C CA . SER A 1 113 ? -5.152 6.810 10.802 1.00 91.38 113 SER A CA 1
ATOM 909 C C . SER A 1 113 ? -4.013 5.802 10.937 1.00 91.38 113 SER A C 1
ATOM 911 O O . SER A 1 113 ? -4.223 4.618 10.704 1.00 91.38 113 SER A O 1
ATOM 913 N N . MET A 1 114 ? -2.826 6.225 11.384 1.00 91.75 114 MET A N 1
ATOM 914 C CA . MET A 1 114 ? -1.703 5.309 11.608 1.00 91.75 114 MET A CA 1
ATOM 915 C C . MET A 1 114 ? -2.004 4.289 12.703 1.00 91.75 114 MET A C 1
ATOM 917 O O . MET A 1 114 ? -1.722 3.111 12.515 1.00 91.75 114 MET A O 1
ATOM 921 N N . ARG A 1 115 ? -2.632 4.710 13.808 1.00 91.81 115 ARG A N 1
ATOM 922 C CA . ARG A 1 115 ? -3.059 3.796 14.879 1.00 91.81 115 ARG A CA 1
ATOM 923 C C . ARG A 1 115 ? -4.080 2.768 14.388 1.00 91.81 115 ARG A C 1
ATOM 925 O O . ARG A 1 115 ? -4.009 1.608 14.778 1.00 91.81 115 ARG A O 1
ATOM 932 N N . ARG A 1 116 ? -5.029 3.186 13.544 1.00 93.00 116 ARG A N 1
ATOM 933 C CA . ARG A 1 116 ? -5.962 2.272 12.874 1.00 93.00 116 ARG A CA 1
ATOM 934 C C . ARG A 1 116 ? -5.207 1.299 11.971 1.00 93.00 116 ARG A C 1
ATOM 936 O O . ARG A 1 116 ? -5.433 0.100 12.074 1.00 93.00 116 ARG A O 1
ATOM 943 N N . LEU A 1 117 ? -4.325 1.806 11.109 1.00 93.69 117 LEU A N 1
ATOM 944 C CA . LEU A 1 117 ? -3.545 1.000 10.171 1.00 93.69 117 LEU A CA 1
ATOM 945 C C . LEU A 1 117 ? -2.798 -0.104 10.911 1.00 93.69 117 LEU A C 1
ATOM 947 O O . LEU A 1 117 ? -3.014 -1.272 10.606 1.00 93.69 117 LEU A O 1
ATOM 951 N N . THR A 1 118 ? -1.975 0.253 11.902 1.00 93.38 118 THR A N 1
ATOM 952 C CA . THR A 1 118 ? -1.142 -0.709 12.638 1.00 93.38 118 THR A CA 1
ATOM 953 C C . THR A 1 118 ? -1.965 -1.746 13.393 1.00 93.38 118 THR A C 1
ATOM 955 O O . THR A 1 118 ? -1.529 -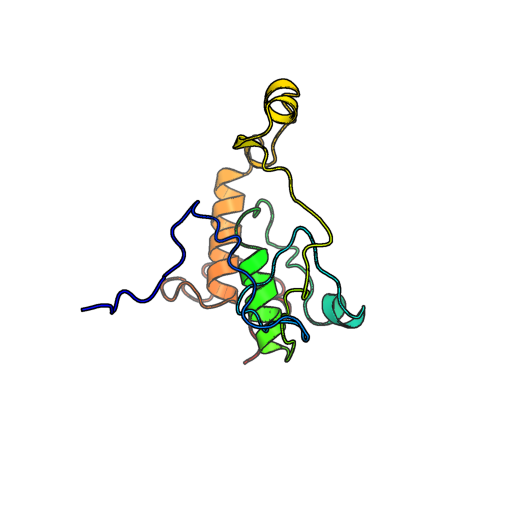2.892 13.495 1.00 93.38 118 THR A O 1
ATOM 958 N N . ALA A 1 119 ? -3.163 -1.385 13.860 1.00 92.62 119 ALA A N 1
ATOM 959 C CA . ALA A 1 119 ? -4.090 -2.330 14.468 1.00 92.62 119 ALA A CA 1
ATOM 960 C C . ALA A 1 119 ? -4.673 -3.321 13.450 1.00 92.62 119 ALA A C 1
ATOM 962 O O . ALA A 1 119 ? -4.633 -4.527 13.682 1.00 92.62 119 ALA A O 1
ATOM 963 N N . LEU A 1 120 ? -5.162 -2.831 12.304 1.00 92.62 120 LEU A N 1
ATOM 964 C CA . LEU A 1 120 ? -5.776 -3.665 11.264 1.00 92.62 120 LEU A CA 1
ATOM 965 C C . LEU A 1 120 ? -4.799 -4.672 10.649 1.00 92.62 120 LEU A C 1
ATOM 967 O O . LEU A 1 120 ? -5.204 -5.778 10.290 1.00 92.62 120 LEU A O 1
ATOM 971 N N . VAL A 1 121 ? -3.521 -4.297 10.540 1.00 92.19 121 VAL A N 1
ATOM 972 C CA . VAL A 1 121 ? -2.457 -5.172 10.018 1.00 92.19 121 VAL A CA 1
ATOM 973 C C . VAL A 1 121 ? -1.677 -5.899 11.116 1.00 92.19 121 VAL A C 1
ATOM 975 O O . VAL A 1 121 ? -0.672 -6.536 10.824 1.00 92.19 121 VAL A O 1
ATOM 978 N N . GLN A 1 122 ? -2.139 -5.812 12.368 1.00 90.44 122 GLN A N 1
ATOM 979 C CA . GLN A 1 122 ? -1.597 -6.534 13.527 1.00 90.44 122 GLN A CA 1
ATOM 980 C C . GLN A 1 122 ? -0.102 -6.272 13.808 1.00 90.44 122 GLN A C 1
ATOM 982 O O . GLN A 1 122 ? 0.594 -7.123 14.358 1.00 90.44 122 GLN A O 1
ATOM 987 N N . LEU A 1 123 ? 0.398 -5.081 13.462 1.00 89.69 123 LEU A N 1
ATOM 988 C CA . LEU A 1 123 ? 1.792 -4.676 13.699 1.00 89.69 123 LEU A CA 1
ATOM 989 C C . LEU A 1 123 ? 2.002 -3.929 15.022 1.00 89.69 123 LEU A C 1
ATOM 991 O O . LEU A 1 123 ? 3.143 -3.681 15.405 1.00 89.69 123 LEU A O 1
ATOM 995 N N . ASP A 1 124 ? 0.928 -3.574 15.729 1.00 88.56 124 ASP A N 1
ATOM 996 C CA . ASP A 1 124 ? 1.004 -2.989 17.069 1.00 88.56 124 ASP A CA 1
ATOM 997 C C . ASP A 1 124 ? 0.071 -3.732 18.044 1.00 88.56 124 ASP A C 1
ATOM 999 O O . ASP A 1 124 ? -1.128 -3.438 18.100 1.00 88.56 124 ASP A O 1
ATOM 1003 N N . PRO A 1 125 ? 0.599 -4.679 18.843 1.00 83.50 125 PRO A N 1
ATOM 1004 C CA . PRO A 1 125 ? -0.206 -5.457 19.782 1.00 83.50 125 PRO A CA 1
ATOM 1005 C C . PRO A 1 125 ? -0.710 -4.626 20.973 1.00 83.50 125 PRO A C 1
ATOM 1007 O O . PRO A 1 125 ? -1.562 -5.092 21.728 1.00 83.50 125 PRO A O 1
ATOM 1010 N N . SER A 1 126 ? -0.202 -3.404 21.172 1.00 86.56 126 SER A N 1
ATOM 1011 C CA . SER A 1 126 ? -0.661 -2.517 22.246 1.00 86.56 126 SER A CA 1
ATOM 1012 C C . SER A 1 126 ? -1.990 -1.826 21.915 1.00 86.56 126 SER A C 1
ATOM 1014 O O . SER A 1 126 ? -2.689 -1.338 22.816 1.00 86.56 126 SER A O 1
ATOM 1016 N N . VAL A 1 127 ? -2.378 -1.796 20.633 1.00 84.50 127 VAL A N 1
ATOM 1017 C CA . VAL A 1 127 ? -3.630 -1.174 20.205 1.00 84.50 127 VAL A CA 1
ATOM 1018 C C . VAL A 1 127 ? -4.800 -2.092 20.533 1.00 84.50 127 VAL A C 1
ATOM 1020 O O . VAL A 1 127 ? -5.049 -3.104 19.888 1.00 84.50 127 VAL A O 1
ATOM 1023 N N . ARG A 1 128 ? -5.569 -1.696 21.548 1.00 82.06 128 ARG A N 1
ATOM 1024 C CA . ARG A 1 128 ? -6.773 -2.421 21.965 1.00 82.06 128 ARG A CA 1
ATOM 1025 C C . ARG A 1 128 ? -7.853 -2.391 20.871 1.00 82.06 128 ARG A C 1
ATOM 1027 O O . ARG A 1 128 ? -8.092 -1.307 20.317 1.00 82.06 128 ARG A O 1
ATOM 1034 N N . PRO A 1 129 ? -8.556 -3.511 20.612 1.00 80.69 129 PRO A N 1
ATOM 1035 C CA . PRO A 1 129 ? -9.764 -3.511 19.790 1.00 80.69 129 PRO A CA 1
ATOM 1036 C C . PRO A 1 129 ? -10.747 -2.425 20.248 1.00 80.69 129 PRO A C 1
ATOM 1038 O O . PRO A 1 129 ? -10.907 -2.187 21.446 1.00 80.69 129 PRO A O 1
ATOM 1041 N N . GLY A 1 130 ? -11.353 -1.712 19.297 1.00 83.44 130 GLY A N 1
ATOM 1042 C CA . GLY A 1 130 ? -12.269 -0.597 19.574 1.00 83.44 130 GLY A CA 1
ATOM 1043 C C . GLY A 1 130 ? -11.605 0.730 19.972 1.00 83.44 130 GLY A C 1
ATOM 1044 O O . GLY A 1 130 ? -12.303 1.721 20.161 1.00 83.44 130 GLY A O 1
ATOM 1045 N N . SER A 1 131 ? -10.271 0.797 20.072 1.00 86.81 131 SER A N 1
ATOM 1046 C CA . SER A 1 131 ? -9.549 2.051 20.364 1.00 86.81 131 SER A CA 1
ATOM 1047 C C . SER A 1 131 ? -9.173 2.878 19.124 1.00 86.81 131 SER A C 1
ATOM 1049 O O . SER A 1 131 ? -8.433 3.858 19.223 1.00 86.81 131 SER A O 1
ATOM 1051 N N . TYR A 1 132 ? -9.684 2.479 17.962 1.00 88.12 132 TYR A N 1
ATOM 1052 C CA . TYR A 1 132 ? -9.536 3.129 16.666 1.00 88.12 132 TYR A CA 1
ATOM 1053 C C . TYR A 1 132 ? -10.881 3.067 15.919 1.00 88.12 132 TYR A C 1
ATOM 1055 O O . TYR A 1 132 ? -11.713 2.216 16.245 1.00 88.12 132 TYR A O 1
ATOM 1063 N N . PRO A 1 133 ? -11.132 3.950 14.932 1.00 86.44 133 PRO A N 1
ATOM 1064 C CA . PRO A 1 133 ? -12.349 3.873 14.126 1.00 86.44 133 PRO A CA 1
ATOM 1065 C C . PRO A 1 133 ? -12.450 2.495 13.466 1.00 86.44 133 PRO A C 1
ATOM 1067 O O . PRO A 1 133 ? -11.497 2.098 12.808 1.00 86.44 133 PRO A O 1
ATOM 1070 N N . SER A 1 134 ? -13.567 1.779 13.610 1.00 87.44 134 SER A N 1
ATOM 1071 C CA . SER A 1 134 ? -13.751 0.395 13.119 1.00 87.44 134 SER A CA 1
ATOM 1072 C C . SER A 1 134 ? -14.470 0.299 11.768 1.00 87.44 134 SER A C 1
ATOM 1074 O O . SER A 1 134 ? -14.775 -0.785 11.272 1.00 87.44 134 SER A O 1
ATOM 1076 N N . THR A 1 135 ? -14.734 1.438 11.123 1.00 93.12 135 THR A N 1
ATOM 1077 C CA . THR A 1 135 ? -15.4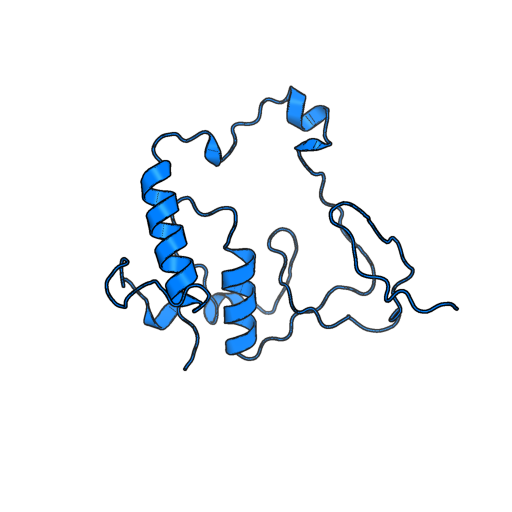17 1.506 9.826 1.00 93.12 135 THR A CA 1
ATOM 1078 C C . THR A 1 135 ? -14.750 0.572 8.812 1.00 93.12 135 THR A C 1
ATOM 1080 O O . THR A 1 135 ? -13.553 0.686 8.567 1.00 93.12 135 THR A O 1
ATOM 1083 N N . TYR A 1 136 ? -15.503 -0.367 8.235 1.00 93.69 136 TYR A N 1
ATOM 1084 C CA . TYR A 1 136 ? -15.002 -1.345 7.255 1.00 93.69 136 TYR A CA 1
ATOM 1085 C C . TYR A 1 136 ? -13.798 -2.196 7.713 1.00 93.69 136 TYR A C 1
ATOM 1087 O O . TYR A 1 136 ? -13.023 -2.654 6.878 1.00 93.69 136 TYR A O 1
ATOM 1095 N N . GLU A 1 137 ? -13.633 -2.436 9.014 1.00 91.25 137 GLU A N 1
ATOM 1096 C CA . GLU A 1 137 ? -12.536 -3.248 9.565 1.00 91.25 137 GLU A CA 1
ATOM 1097 C C . GLU A 1 137 ? -12.414 -4.624 8.893 1.00 91.25 137 GLU A C 1
ATOM 1099 O O . GLU A 1 137 ? -11.338 -4.969 8.423 1.00 91.25 137 GLU A O 1
ATOM 1104 N N . ALA A 1 138 ? -13.520 -5.345 8.690 1.00 90.88 138 ALA A N 1
ATOM 1105 C CA . ALA A 1 138 ? -13.501 -6.641 7.999 1.00 90.88 138 ALA A CA 1
ATOM 1106 C C . ALA A 1 138 ? -12.992 -6.575 6.542 1.00 90.88 138 ALA A C 1
ATOM 1108 O O . ALA A 1 138 ? -12.526 -7.570 5.999 1.00 90.88 138 ALA A O 1
ATOM 1109 N N . LYS A 1 139 ? -13.087 -5.410 5.889 1.00 93.00 139 LYS A N 1
ATOM 1110 C CA . LYS A 1 139 ? -12.622 -5.200 4.510 1.00 93.00 139 LYS A CA 1
ATOM 1111 C C . LYS A 1 139 ? -11.138 -4.828 4.455 1.00 93.00 139 LYS A C 1
ATOM 1113 O O . LYS A 1 139 ? -10.464 -5.136 3.470 1.00 93.00 139 LYS A O 1
ATOM 1118 N N . TYR A 1 140 ? -10.649 -4.123 5.474 1.00 94.25 140 TYR A N 1
ATOM 1119 C CA . TYR A 1 140 ? -9.311 -3.524 5.501 1.00 94.25 140 TYR A CA 1
ATOM 1120 C C . TYR A 1 140 ? -8.340 -4.186 6.485 1.00 94.25 140 TYR A C 1
ATOM 1122 O O . TYR A 1 140 ? -7.153 -3.882 6.444 1.00 94.25 140 TYR A O 1
ATOM 1130 N N . GLY A 1 141 ? -8.817 -5.102 7.323 1.00 92.81 141 GLY A N 1
ATOM 1131 C CA . GLY A 1 141 ? -7.997 -5.972 8.158 1.00 92.81 141 GLY A CA 1
ATOM 1132 C C . GLY A 1 141 ? -7.361 -7.124 7.382 1.00 92.81 141 GLY A C 1
ATOM 1133 O O . GLY A 1 141 ? -7.594 -7.311 6.182 1.00 92.81 141 GLY A O 1
ATOM 1134 N N . LEU A 1 142 ? -6.536 -7.895 8.088 1.00 91.75 142 LEU A N 1
ATOM 1135 C CA . LEU A 1 142 ? -6.027 -9.172 7.594 1.00 91.75 142 LEU A CA 1
ATOM 1136 C C . LEU A 1 142 ? -7.138 -10.223 7.579 1.00 91.75 142 LEU A C 1
ATOM 1138 O O . LEU A 1 142 ? -8.012 -10.232 8.445 1.00 91.75 142 LEU A O 1
ATOM 1142 N N . VAL A 1 143 ? -7.085 -11.113 6.591 1.00 78.81 143 VAL A N 1
ATOM 1143 C CA . VAL A 1 143 ? -7.968 -12.282 6.525 1.00 78.81 143 VAL A CA 1
ATOM 1144 C C . VAL A 1 143 ? -7.546 -13.258 7.626 1.00 78.81 143 VAL A C 1
ATOM 1146 O O . VAL A 1 143 ? -6.364 -13.587 7.717 1.00 78.81 143 VAL A O 1
ATOM 1149 N N . SER A 1 144 ? -8.491 -13.654 8.481 1.00 59.56 144 SER A N 1
ATOM 1150 C CA . SER A 1 144 ? -8.307 -14.637 9.561 1.00 59.56 144 SER A CA 1
ATOM 1151 C C . SER A 1 144 ? -8.452 -16.068 9.071 1.00 59.56 144 SER A C 1
ATOM 1153 O O . SER A 1 144 ? -9.414 -16.286 8.296 1.00 59.56 144 SER A O 1
#

Sequence (144 aa):
DGTSVPYMRHASQPEEEPALHDSPMLQPYWGAGFHFSRGHWVVRVPYDCCLPSVFMGEEISMGVRSWSHGYDLYAPISSPLFHEYAVKSKRRQQAKIPLFWENARAGDVARQSMRRLTALVQLDPSVRPGSYPSTYEAKYGLVS

pLDDT: mean 82.84, std 14.74, range [37.66, 97.0]

InterPro domains:
  IPR021067 Glycosyltransferase, GlcNAc [PF11397] (21-124)
  IPR021067 Glycosyltransferase, GlcNAc [PTHR34496] (21-142)

Foldseek 3Di:
DDDDPDDDDDPDDPPPQPPDQPDWDWDLWADDPDDDDPPVLCVLAPQDPLQPLDDPQSRVLSSLQCVLVPDTDTDDSDDPDDDDDLVPDPPNVVVPPDDSVVPVVCPVSNVLSVLLSCVLAVVDPVNDPPNGDCVCSVRRHRDD